Protein AF-A0A821SJP7-F1 (afdb_monomer)

Sequence (157 aa):
MYIFITLTYVISSSHLLLALISIIVGIISQSRSLVWMAHSVSPIWSGFFFALCGGIGIICARQKGLYVILCYVALSIVTLIVDCVNIQLLRLGVVNIMTDGQAYLKDRKDVLVLIALVVSSIECILCLLSLSVGIRLSYDAANRKFRKREGAFFVQV

Radius of gyration: 20.29 Å; Cα contacts (8 Å, |Δi|>4): 168; chains: 1; bounding box: 44×19×78 Å

Structure (mmCIF, N/CA/C/O backbone):
data_AF-A0A821SJP7-F1
#
_entry.id   AF-A0A821SJP7-F1
#
loop_
_atom_site.group_PDB
_atom_site.id
_atom_site.type_symbol
_atom_site.label_atom_id
_atom_site.label_alt_id
_atom_site.label_comp_id
_atom_site.label_asym_id
_atom_site.label_entity_id
_atom_site.label_seq_id
_atom_site.pdbx_PDB_ins_code
_atom_site.Cartn_x
_atom_site.Cartn_y
_atom_site.Cartn_z
_atom_site.occupancy
_atom_site.B_iso_or_equiv
_atom_site.auth_seq_id
_atom_site.auth_comp_id
_atom_site.auth_asym_id
_atom_site.auth_atom_id
_atom_site.pdbx_PDB_model_num
ATOM 1 N N . MET A 1 1 ? -19.286 -2.923 14.499 1.00 72.00 1 MET A N 1
ATOM 2 C CA . MET A 1 1 ? -17.880 -3.075 14.948 1.00 72.00 1 MET A CA 1
ATOM 3 C C . MET A 1 1 ? -17.182 -4.292 14.339 1.00 72.00 1 MET A C 1
ATOM 5 O O . MET A 1 1 ? -16.162 -4.082 13.705 1.00 72.00 1 MET A O 1
ATOM 9 N N . TYR A 1 2 ? -17.701 -5.524 14.460 1.00 82.12 2 TYR A N 1
ATOM 10 C CA . TYR A 1 2 ? -17.072 -6.707 13.832 1.00 82.12 2 TYR A CA 1
ATOM 11 C C . TYR A 1 2 ? -16.913 -6.573 12.311 1.00 82.12 2 TYR A C 1
ATOM 13 O O . TYR A 1 2 ? -15.821 -6.789 11.808 1.00 82.12 2 TYR A O 1
ATOM 21 N N . ILE A 1 3 ? -17.951 -6.098 11.613 1.00 88.75 3 ILE A N 1
ATOM 22 C CA . ILE A 1 3 ? -17.911 -5.845 10.162 1.00 88.75 3 ILE A CA 1
ATOM 23 C C . ILE A 1 3 ? -16.762 -4.896 9.788 1.00 88.75 3 ILE A C 1
ATOM 25 O O . ILE A 1 3 ? -15.986 -5.206 8.895 1.00 88.75 3 ILE A O 1
ATOM 29 N N . PHE A 1 4 ? -16.599 -3.777 10.503 1.00 89.31 4 PHE A N 1
ATOM 30 C CA . PHE A 1 4 ? -15.519 -2.822 10.229 1.00 89.31 4 PHE A CA 1
ATOM 31 C C . PHE A 1 4 ? -14.131 -3.404 10.497 1.00 89.31 4 PHE A C 1
ATOM 33 O O . PHE A 1 4 ? -13.219 -3.131 9.734 1.00 89.31 4 PHE A O 1
ATOM 40 N N . ILE A 1 5 ? -13.975 -4.248 11.520 1.00 88.81 5 ILE A N 1
ATOM 41 C CA . ILE A 1 5 ? -12.706 -4.939 11.796 1.00 88.81 5 ILE A CA 1
ATOM 42 C C . ILE A 1 5 ? -12.379 -5.932 10.674 1.00 88.81 5 ILE A C 1
ATOM 44 O O . ILE A 1 5 ? -11.247 -5.965 10.198 1.00 88.81 5 ILE A O 1
ATOM 48 N N . THR A 1 6 ? -13.363 -6.716 10.223 1.00 91.81 6 THR A N 1
ATOM 49 C CA . THR A 1 6 ? -13.195 -7.637 9.090 1.00 91.81 6 THR A CA 1
ATOM 50 C C . THR A 1 6 ? -12.862 -6.878 7.807 1.00 91.81 6 THR A C 1
ATOM 52 O O . THR A 1 6 ? -11.953 -7.279 7.088 1.00 91.81 6 THR A O 1
ATOM 55 N N . LEU A 1 7 ? -13.528 -5.748 7.548 1.00 93.88 7 LEU A N 1
ATOM 56 C CA . LEU A 1 7 ? -13.210 -4.875 6.417 1.00 93.88 7 LEU A CA 1
ATOM 57 C C . LEU A 1 7 ? -11.786 -4.326 6.514 1.00 93.88 7 LEU A C 1
ATOM 59 O O . LEU A 1 7 ? -11.056 -4.399 5.532 1.00 93.88 7 LEU A O 1
ATOM 63 N N . THR A 1 8 ? -11.355 -3.848 7.687 1.00 93.44 8 THR A N 1
ATOM 64 C CA . THR A 1 8 ? -9.967 -3.417 7.893 1.00 93.44 8 THR A CA 1
ATOM 65 C C . THR A 1 8 ? -8.995 -4.548 7.573 1.00 93.44 8 THR A C 1
ATOM 67 O O . THR A 1 8 ? -8.020 -4.299 6.877 1.00 93.44 8 THR A O 1
ATOM 70 N N . TYR A 1 9 ? -9.265 -5.789 7.994 1.00 94.69 9 TYR A N 1
ATOM 71 C CA . TYR A 1 9 ? -8.431 -6.940 7.635 1.00 94.69 9 TYR A CA 1
ATOM 72 C C . TYR A 1 9 ? -8.347 -7.160 6.124 1.00 94.69 9 TYR A C 1
ATOM 74 O O . TYR A 1 9 ? -7.247 -7.232 5.587 1.00 94.69 9 TYR A O 1
ATOM 82 N N . VAL A 1 10 ? -9.492 -7.234 5.442 1.00 96.31 10 VAL A N 1
ATOM 83 C CA . VAL A 1 10 ? -9.552 -7.497 3.996 1.00 96.31 10 VAL A CA 1
ATOM 84 C C . VAL A 1 10 ? -8.840 -6.398 3.206 1.00 96.31 10 VAL A C 1
ATOM 86 O O . VAL A 1 10 ? -8.019 -6.690 2.335 1.00 96.31 10 VAL A O 1
ATOM 89 N N . ILE A 1 11 ? -9.102 -5.134 3.542 1.00 95.88 11 ILE A N 1
ATOM 90 C CA . ILE A 1 11 ? -8.486 -3.988 2.871 1.00 95.88 11 ILE A CA 1
ATOM 91 C C . ILE A 1 11 ? -6.976 -3.954 3.155 1.00 95.88 11 ILE A C 1
ATOM 93 O O . ILE A 1 11 ? -6.180 -3.798 2.234 1.00 95.88 11 ILE A O 1
ATOM 97 N N . SER A 1 12 ? -6.555 -4.205 4.398 1.00 95.81 12 SER A N 1
ATOM 98 C CA . SER A 1 12 ? -5.132 -4.229 4.773 1.00 95.81 12 SER A CA 1
ATOM 99 C C . SER A 1 12 ? -4.354 -5.356 4.098 1.00 95.81 12 SER A C 1
ATOM 101 O O . SER A 1 12 ? -3.218 -5.161 3.672 1.00 95.81 12 SER A O 1
ATOM 103 N N . SER A 1 13 ? -4.953 -6.541 3.975 1.00 96.25 13 SER A N 1
ATOM 104 C CA . SER A 1 13 ? -4.363 -7.646 3.218 1.00 96.25 13 SER A CA 1
ATOM 105 C C . SER A 1 13 ? -4.244 -7.310 1.731 1.00 96.25 13 SER A C 1
ATOM 107 O O . SER A 1 13 ? -3.247 -7.670 1.110 1.00 96.25 13 SER A O 1
ATOM 109 N N . SER A 1 14 ? -5.215 -6.580 1.176 1.00 97.19 14 SER A N 1
ATOM 110 C CA . SER A 1 14 ? -5.166 -6.108 -0.213 1.00 97.19 14 SER A CA 1
ATOM 111 C C . SER A 1 14 ? -4.034 -5.093 -0.423 1.00 97.19 14 SER A C 1
ATOM 113 O O . SER A 1 14 ? -3.263 -5.252 -1.366 1.00 97.19 14 SER A O 1
ATOM 115 N N . HIS A 1 15 ? -3.854 -4.144 0.507 1.00 96.62 15 HIS A N 1
ATOM 116 C CA . HIS A 1 15 ? -2.712 -3.218 0.521 1.00 96.62 15 HIS A CA 1
ATOM 117 C C . HIS A 1 15 ? -1.367 -3.960 0.511 1.00 96.62 15 HIS A C 1
ATOM 119 O O . HIS A 1 15 ? -0.479 -3.631 -0.267 1.00 96.62 15 HIS A O 1
ATOM 125 N N . LEU A 1 16 ? -1.209 -5.007 1.330 1.00 97.75 16 LEU A N 1
ATOM 126 C CA . LEU A 1 16 ? 0.025 -5.806 1.357 1.00 97.75 16 LEU A CA 1
ATOM 127 C C . LEU A 1 16 ? 0.278 -6.564 0.048 1.00 97.75 16 LEU A C 1
ATOM 129 O O . LEU A 1 16 ? 1.424 -6.688 -0.384 1.00 97.75 16 LEU A O 1
ATOM 133 N N . LEU A 1 17 ? -0.777 -7.075 -0.585 1.00 97.38 17 LEU A N 1
ATOM 134 C CA . LEU A 1 17 ? -0.661 -7.769 -1.864 1.00 97.38 17 LEU A CA 1
ATOM 135 C C . LEU A 1 17 ? -0.251 -6.802 -2.982 1.00 97.38 17 LEU A C 1
ATOM 137 O O . LEU A 1 17 ? 0.667 -7.102 -3.745 1.00 97.38 17 LEU A O 1
ATOM 141 N N . LEU A 1 18 ? -0.869 -5.622 -3.050 1.00 96.75 18 LEU A N 1
ATOM 142 C CA . LEU A 1 18 ? -0.512 -4.594 -4.031 1.00 96.75 18 LEU A CA 1
ATOM 143 C C . LEU A 1 18 ? 0.867 -3.993 -3.760 1.00 96.75 18 LEU A C 1
ATOM 145 O O . LEU A 1 18 ? 1.609 -3.746 -4.708 1.00 96.75 18 LEU A O 1
ATOM 149 N N . ALA A 1 19 ? 1.262 -3.855 -2.492 1.00 97.25 19 ALA A N 1
ATOM 150 C CA . ALA A 1 19 ? 2.619 -3.489 -2.101 1.00 97.25 19 ALA A CA 1
ATOM 151 C C . ALA A 1 19 ? 3.655 -4.444 -2.703 1.00 97.25 19 ALA A C 1
ATOM 153 O O . ALA A 1 19 ? 4.620 -4.003 -3.327 1.00 97.25 19 ALA A O 1
ATOM 154 N N . LEU A 1 20 ? 3.430 -5.754 -2.558 1.00 97.31 20 LEU A N 1
ATOM 155 C CA . LEU A 1 20 ? 4.314 -6.778 -3.106 1.00 97.31 20 LEU A CA 1
ATOM 156 C C . LEU A 1 20 ? 4.412 -6.661 -4.632 1.00 97.31 20 LEU A C 1
ATOM 158 O O . LEU A 1 20 ? 5.516 -6.636 -5.176 1.00 97.31 20 LEU A O 1
ATOM 162 N N . ILE A 1 21 ? 3.269 -6.552 -5.318 1.00 96.12 21 ILE A N 1
ATOM 163 C CA . ILE A 1 21 ? 3.229 -6.414 -6.779 1.00 96.12 21 ILE A CA 1
ATOM 164 C C . ILE A 1 21 ? 3.979 -5.149 -7.213 1.00 96.12 21 ILE A C 1
ATOM 166 O O . ILE A 1 21 ? 4.827 -5.222 -8.101 1.00 96.12 21 ILE A O 1
ATOM 170 N N . SER A 1 22 ? 3.723 -4.010 -6.565 1.00 95.44 22 SER A N 1
ATOM 171 C CA . SER A 1 22 ? 4.356 -2.726 -6.883 1.00 95.44 22 SER A CA 1
ATOM 172 C C . SER A 1 22 ? 5.875 -2.775 -6.704 1.00 95.44 22 SER A C 1
ATOM 174 O O . SER A 1 22 ? 6.617 -2.351 -7.591 1.00 95.44 22 SER A O 1
ATOM 176 N N . ILE A 1 23 ? 6.358 -3.367 -5.605 1.00 95.88 23 ILE A N 1
ATOM 177 C CA . ILE A 1 23 ? 7.795 -3.524 -5.341 1.00 95.88 23 ILE A CA 1
ATOM 178 C C . ILE A 1 23 ? 8.443 -4.429 -6.393 1.00 95.88 23 ILE A C 1
ATOM 180 O O . ILE A 1 23 ? 9.482 -4.070 -6.943 1.00 95.88 23 ILE A O 1
ATOM 184 N N . ILE A 1 24 ? 7.832 -5.575 -6.715 1.00 95.19 24 ILE A N 1
ATOM 185 C CA . ILE A 1 24 ? 8.362 -6.504 -7.724 1.00 95.19 24 ILE A CA 1
ATOM 186 C C . ILE A 1 24 ? 8.434 -5.822 -9.094 1.00 95.19 24 ILE A C 1
ATOM 188 O O . ILE A 1 24 ? 9.478 -5.861 -9.747 1.00 95.19 24 ILE A O 1
ATOM 192 N N . VAL A 1 25 ? 7.355 -5.161 -9.521 1.00 92.69 25 VAL A N 1
ATOM 193 C CA . VAL A 1 25 ? 7.316 -4.434 -10.798 1.00 92.69 25 VAL A CA 1
ATOM 194 C C . VAL A 1 25 ? 8.371 -3.329 -10.821 1.00 92.69 25 VAL A 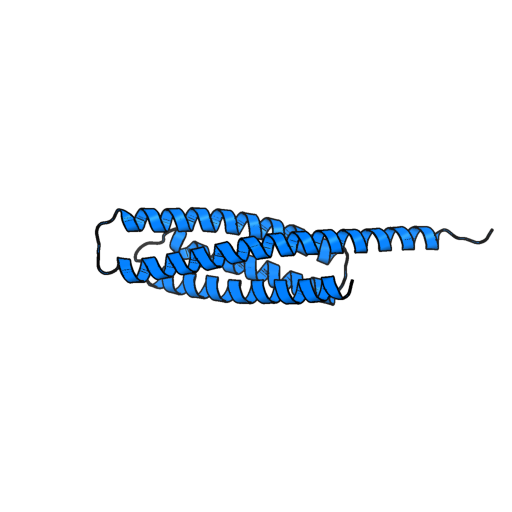C 1
ATOM 196 O O . VAL A 1 25 ? 9.084 -3.197 -11.815 1.00 92.69 25 VAL A O 1
ATOM 199 N N . GLY A 1 26 ? 8.536 -2.590 -9.722 1.00 90.62 26 GLY A N 1
ATOM 200 C CA . GLY A 1 26 ? 9.563 -1.560 -9.582 1.00 90.62 26 GLY A CA 1
ATOM 201 C C . GLY A 1 26 ? 10.988 -2.108 -9.680 1.00 90.62 26 GLY A C 1
ATOM 202 O O . GLY A 1 26 ? 11.795 -1.570 -10.432 1.00 90.62 26 GLY A O 1
ATOM 203 N N . ILE A 1 27 ? 11.297 -3.218 -9.002 1.00 92.44 27 ILE A N 1
ATOM 204 C CA . ILE A 1 27 ? 12.621 -3.862 -9.072 1.00 92.44 27 ILE A CA 1
ATOM 205 C C . ILE A 1 27 ? 12.919 -4.330 -10.501 1.00 92.44 27 ILE A C 1
ATOM 207 O O . ILE A 1 27 ? 14.008 -4.073 -11.021 1.00 92.44 27 ILE A O 1
ATOM 211 N N . ILE A 1 28 ? 11.956 -4.975 -11.170 1.00 90.62 28 ILE A N 1
ATOM 212 C CA . ILE A 1 28 ? 12.141 -5.426 -12.556 1.00 90.62 28 ILE A CA 1
ATOM 213 C C . ILE A 1 28 ? 12.306 -4.215 -13.486 1.00 90.62 28 ILE A C 1
ATOM 215 O O . ILE A 1 28 ? 13.197 -4.223 -14.337 1.00 90.62 28 ILE A O 1
ATOM 219 N N . SER A 1 29 ? 11.502 -3.165 -13.309 1.00 85.88 29 SER A N 1
ATOM 220 C CA . SER A 1 29 ? 11.594 -1.923 -14.087 1.00 85.88 29 SER A CA 1
ATOM 221 C C . SER A 1 29 ? 12.974 -1.272 -13.942 1.00 85.88 29 SER A C 1
ATOM 223 O O . SER A 1 29 ? 13.635 -0.986 -14.944 1.00 85.88 29 SER A O 1
ATOM 225 N N . GLN A 1 30 ? 13.466 -1.156 -12.705 1.00 86.00 30 GLN A N 1
ATOM 226 C CA . GLN A 1 30 ? 14.774 -0.586 -12.392 1.00 86.00 30 GLN A CA 1
ATOM 227 C C . GLN A 1 30 ? 15.936 -1.432 -12.923 1.00 86.00 30 GLN A C 1
ATOM 229 O O . GLN A 1 30 ? 16.901 -0.892 -13.455 1.00 86.00 30 GLN A O 1
ATOM 234 N N . SER A 1 31 ? 15.847 -2.764 -12.855 1.00 85.69 31 SER A N 1
ATOM 235 C CA . SER A 1 31 ? 16.890 -3.645 -13.407 1.00 85.69 31 SER A CA 1
ATOM 236 C C . SER A 1 31 ? 17.064 -3.500 -14.926 1.00 85.69 31 SER A C 1
ATOM 238 O O . SER A 1 31 ? 18.113 -3.829 -15.473 1.00 85.69 31 SER A O 1
ATOM 240 N N . ARG A 1 32 ? 16.032 -2.997 -15.616 1.00 79.38 32 ARG A N 1
ATOM 241 C CA . ARG A 1 32 ? 16.011 -2.791 -17.070 1.00 79.38 32 ARG A CA 1
ATOM 242 C C . ARG A 1 32 ? 16.278 -1.339 -17.470 1.00 79.38 32 ARG A C 1
ATOM 244 O O . ARG A 1 32 ? 16.351 -1.040 -18.667 1.00 79.38 32 ARG A O 1
ATOM 251 N N . SER A 1 33 ? 16.373 -0.408 -16.522 1.00 71.62 33 SER A N 1
ATOM 252 C CA . SER A 1 33 ? 16.673 0.996 -16.804 1.00 71.62 33 SER A CA 1
ATOM 253 C C . SER A 1 33 ? 18.185 1.211 -16.880 1.00 71.62 33 SER A C 1
ATOM 255 O O . SER A 1 33 ? 18.893 0.943 -15.917 1.00 71.62 33 SER A O 1
ATOM 257 N N . LEU A 1 34 ? 18.672 1.707 -18.022 1.00 70.38 34 LEU A N 1
ATOM 258 C CA . LEU A 1 34 ? 20.086 2.063 -18.219 1.00 70.38 34 LEU A CA 1
ATOM 259 C C . LEU A 1 34 ? 20.488 3.309 -17.417 1.00 70.38 34 LEU A C 1
ATOM 261 O O . LEU A 1 34 ? 21.651 3.481 -17.075 1.00 70.38 34 LEU A O 1
ATOM 265 N N . VAL A 1 35 ? 19.514 4.171 -17.128 1.00 74.25 35 VAL A N 1
ATOM 266 C CA . VAL A 1 35 ? 19.675 5.411 -16.372 1.00 74.25 35 VAL A CA 1
ATOM 267 C C . VAL A 1 35 ? 18.627 5.420 -15.272 1.00 74.25 35 VAL A C 1
ATOM 269 O O . VAL A 1 35 ? 17.512 4.936 -15.468 1.00 74.25 35 VAL A O 1
ATOM 272 N N . TRP A 1 36 ? 18.991 5.958 -14.113 1.00 73.06 36 TRP A N 1
ATOM 273 C CA . TRP A 1 36 ? 18.072 6.120 -12.998 1.00 73.06 36 TRP A CA 1
ATOM 274 C C . TRP A 1 36 ? 16.971 7.118 -13.374 1.00 73.06 36 TRP A C 1
ATOM 276 O O . TRP A 1 36 ? 17.245 8.301 -13.568 1.00 73.06 36 TRP A O 1
ATOM 286 N N . MET A 1 37 ? 15.732 6.638 -13.496 1.00 77.12 37 MET A N 1
ATOM 287 C CA . MET A 1 37 ? 14.573 7.467 -13.819 1.00 77.12 37 MET A CA 1
ATOM 288 C C . MET A 1 37 ? 13.614 7.495 -12.633 1.00 77.12 37 MET A C 1
ATOM 290 O O . MET A 1 37 ? 13.307 6.466 -12.035 1.00 77.12 37 MET A O 1
ATOM 294 N N . ALA A 1 38 ? 13.069 8.669 -12.314 1.00 78.19 38 ALA A N 1
ATOM 295 C CA . ALA A 1 38 ? 12.157 8.804 -11.178 1.00 78.19 38 ALA A CA 1
ATOM 296 C C . ALA A 1 38 ? 10.936 7.865 -11.286 1.00 78.19 38 ALA A C 1
ATOM 298 O O . ALA A 1 38 ? 10.498 7.315 -10.285 1.00 78.19 38 ALA A O 1
ATOM 299 N N . HIS A 1 39 ? 10.426 7.614 -12.496 1.00 78.50 39 HIS A N 1
ATOM 300 C CA . HIS A 1 39 ? 9.276 6.732 -12.727 1.00 78.50 39 HIS A CA 1
ATOM 301 C C . HIS A 1 39 ? 9.605 5.226 -12.681 1.00 78.50 39 HIS A C 1
ATOM 303 O O . HIS A 1 39 ? 8.690 4.414 -12.585 1.00 78.50 39 HIS A O 1
ATOM 309 N N . SER A 1 40 ? 10.881 4.817 -12.771 1.00 80.12 40 SER A N 1
ATOM 310 C CA . SER A 1 40 ? 11.262 3.394 -12.685 1.00 80.12 40 SER A CA 1
ATOM 311 C C . SER A 1 40 ? 11.385 2.924 -11.239 1.00 80.12 40 SER A C 1
ATOM 313 O O . SER A 1 40 ? 11.074 1.775 -10.931 1.00 80.12 40 SER A O 1
ATOM 315 N N . VAL A 1 41 ? 11.784 3.826 -10.342 1.00 87.19 41 VAL A N 1
ATOM 316 C CA . VAL A 1 41 ? 11.919 3.550 -8.906 1.00 87.19 41 VAL A CA 1
ATOM 317 C C . VAL A 1 41 ? 10.626 3.880 -8.149 1.00 87.19 41 VAL A C 1
ATOM 319 O O . VAL A 1 41 ? 10.412 3.373 -7.046 1.00 87.19 41 VAL A O 1
ATOM 322 N N . SER A 1 42 ? 9.705 4.634 -8.761 1.00 91.19 42 SER A N 1
ATOM 323 C CA . SER A 1 42 ? 8.465 5.045 -8.103 1.00 91.19 42 SER A CA 1
ATOM 324 C C . SER A 1 42 ? 7.524 3.962 -7.600 1.00 91.19 42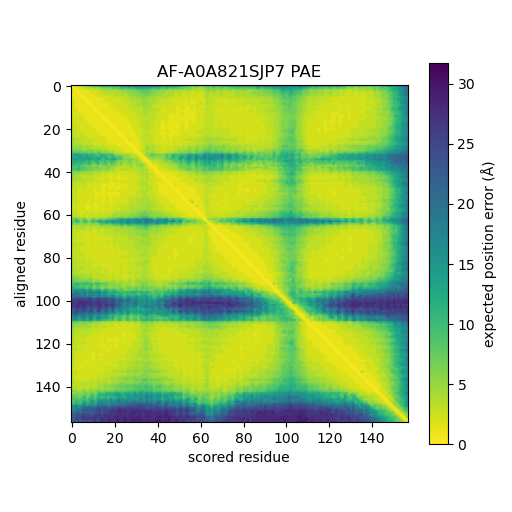 SER A C 1
ATOM 326 O O . SER A 1 42 ? 7.000 4.113 -6.488 1.00 91.19 42 SER A O 1
ATOM 328 N N . PRO A 1 43 ? 7.397 2.817 -8.285 1.00 92.19 43 PRO A N 1
ATOM 329 C CA . PRO A 1 43 ? 6.652 1.680 -7.757 1.00 92.19 43 PRO A CA 1
ATOM 330 C C . PRO A 1 43 ? 7.281 1.067 -6.491 1.00 92.19 43 PRO A C 1
ATOM 332 O O . PRO A 1 43 ? 6.570 0.475 -5.679 1.00 92.19 43 PRO A O 1
ATOM 335 N N . ILE A 1 44 ? 8.596 1.223 -6.282 1.00 93.75 44 ILE A N 1
ATOM 336 C CA . ILE A 1 44 ? 9.303 0.646 -5.127 1.00 93.75 44 ILE A CA 1
ATOM 337 C C . ILE A 1 44 ? 8.969 1.427 -3.856 1.00 93.75 44 ILE A C 1
ATOM 339 O O . ILE A 1 44 ? 8.545 0.835 -2.863 1.00 93.75 44 ILE A O 1
ATOM 343 N N . TRP A 1 45 ? 9.138 2.755 -3.868 1.00 93.31 45 TRP A N 1
ATOM 344 C CA . TRP A 1 45 ? 8.855 3.552 -2.671 1.00 93.31 45 TRP A CA 1
ATOM 345 C C . TRP A 1 45 ? 7.364 3.617 -2.363 1.00 93.31 45 TRP A C 1
ATOM 347 O O . TRP A 1 45 ? 6.993 3.499 -1.201 1.00 93.31 45 TRP A O 1
ATOM 357 N N . SER A 1 46 ? 6.500 3.740 -3.374 1.00 93.62 46 SER A N 1
ATOM 358 C CA . SER A 1 46 ? 5.048 3.698 -3.160 1.00 93.62 46 SER A CA 1
ATOM 359 C C . SER A 1 46 ? 4.620 2.352 -2.569 1.00 93.62 46 SER A C 1
ATOM 361 O O . SER A 1 46 ? 3.953 2.330 -1.538 1.00 93.62 46 SER A O 1
ATOM 363 N N . GLY A 1 47 ? 5.136 1.239 -3.101 1.00 94.81 47 GLY A N 1
ATOM 364 C CA . GLY A 1 47 ? 4.916 -0.094 -2.543 1.00 94.81 47 GLY A CA 1
ATOM 365 C C . GLY A 1 47 ? 5.363 -0.238 -1.083 1.00 94.81 47 GLY A C 1
ATOM 366 O O . GLY A 1 47 ? 4.689 -0.897 -0.294 1.00 94.81 47 GLY A O 1
ATOM 367 N N . PHE A 1 48 ? 6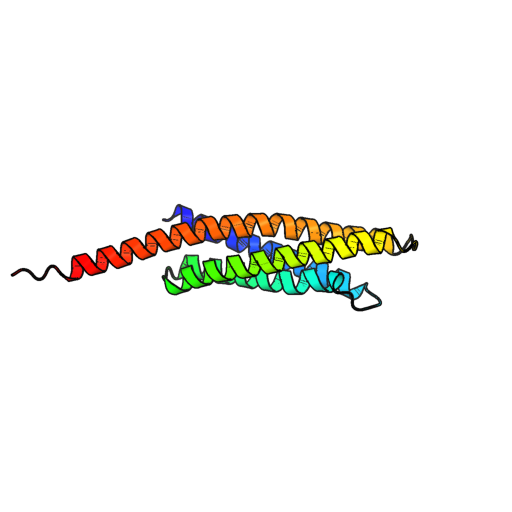.439 0.433 -0.664 1.00 96.50 48 PHE A N 1
ATOM 368 C CA . PHE A 1 48 ? 6.820 0.482 0.751 1.00 96.50 48 PHE A CA 1
ATOM 369 C C . PHE A 1 48 ? 5.761 1.185 1.622 1.00 96.50 48 PHE A C 1
ATOM 371 O O . PHE A 1 48 ? 5.399 0.675 2.685 1.00 96.50 48 PHE A O 1
ATOM 378 N N . PHE A 1 49 ? 5.201 2.310 1.167 1.00 96.12 49 PHE A N 1
ATOM 379 C CA . PHE A 1 49 ? 4.104 2.986 1.874 1.00 96.12 49 PHE A CA 1
ATOM 380 C C . PHE A 1 49 ? 2.809 2.158 1.891 1.00 96.12 49 PHE A C 1
ATOM 382 O O . PHE A 1 49 ? 2.097 2.168 2.899 1.00 96.12 49 PHE A O 1
ATOM 389 N N . PHE A 1 50 ? 2.526 1.394 0.831 1.00 96.56 50 PHE A N 1
ATOM 390 C CA . PHE A 1 50 ? 1.401 0.448 0.779 1.00 96.56 50 PHE A CA 1
ATOM 391 C C . PHE A 1 50 ? 1.580 -0.644 1.842 1.00 96.56 50 PHE A C 1
ATOM 393 O O . PHE A 1 50 ? 0.665 -0.933 2.618 1.00 96.56 50 PHE A O 1
ATOM 400 N N . ALA A 1 51 ? 2.800 -1.183 1.962 1.00 97.06 51 ALA A N 1
ATOM 401 C CA . ALA A 1 51 ? 3.127 -2.198 2.957 1.00 97.06 51 ALA A CA 1
ATOM 402 C C . ALA A 1 51 ? 2.974 -1.682 4.395 1.00 97.06 51 ALA A C 1
ATOM 404 O O . ALA A 1 51 ? 2.396 -2.371 5.238 1.00 97.06 51 ALA A O 1
ATOM 405 N N . LEU A 1 52 ? 3.449 -0.464 4.678 1.00 96.44 52 LEU A N 1
ATOM 406 C CA . LEU A 1 52 ? 3.282 0.166 5.990 1.00 96.44 52 LEU A CA 1
ATOM 407 C C . LEU A 1 52 ? 1.805 0.396 6.330 1.00 96.44 52 LEU A C 1
ATOM 409 O O . LEU A 1 52 ? 1.381 0.092 7.448 1.00 96.44 52 LEU A O 1
ATOM 413 N N . CYS A 1 53 ? 1.021 0.885 5.366 1.00 95.25 53 CYS A N 1
ATOM 414 C CA . CYS A 1 53 ? -0.415 1.100 5.528 1.00 95.25 53 CYS A CA 1
ATOM 415 C C . CYS A 1 53 ? -1.141 -0.216 5.853 1.00 95.25 53 CYS A C 1
ATOM 417 O O . CYS A 1 53 ? -1.836 -0.309 6.868 1.00 95.25 53 CYS A O 1
ATOM 419 N N . GLY A 1 54 ? -0.904 -1.268 5.062 1.00 95.12 54 GLY A N 1
ATOM 420 C CA . GLY A 1 54 ? -1.482 -2.592 5.297 1.00 95.12 54 GLY A CA 1
ATOM 421 C C . GLY A 1 54 ? -1.023 -3.227 6.615 1.00 95.12 54 GLY A C 1
ATOM 422 O O . GLY A 1 54 ? -1.835 -3.761 7.372 1.00 95.12 54 GLY A O 1
ATOM 423 N N . GLY A 1 55 ? 0.261 -3.119 6.960 1.00 95.69 55 GLY A N 1
ATOM 424 C CA . GLY A 1 55 ? 0.795 -3.642 8.220 1.00 95.69 55 GLY A CA 1
ATOM 425 C C . GLY A 1 55 ? 0.137 -2.997 9.442 1.00 95.69 55 GLY A C 1
ATOM 426 O O . GLY A 1 55 ? -0.326 -3.692 10.351 1.00 95.69 55 GLY A O 1
ATOM 427 N N . ILE A 1 56 ? 0.020 -1.669 9.443 1.00 94.62 56 ILE A N 1
ATOM 428 C CA . ILE A 1 56 ? -0.613 -0.936 10.545 1.00 94.62 56 ILE A CA 1
ATOM 429 C C . ILE A 1 56 ? -2.123 -1.161 10.578 1.00 94.62 56 ILE A C 1
ATOM 431 O O . ILE A 1 56 ? -2.687 -1.254 11.668 1.00 94.62 56 ILE A O 1
ATOM 435 N N . GLY A 1 57 ? -2.775 -1.358 9.433 1.00 93.56 57 GLY A N 1
ATOM 436 C CA . GLY A 1 57 ? -4.177 -1.766 9.379 1.00 93.56 57 GLY A CA 1
ATOM 437 C C . GLY A 1 57 ? -4.438 -3.132 10.030 1.00 93.56 57 GLY A C 1
ATOM 438 O O . GLY A 1 57 ? -5.372 -3.273 10.825 1.00 93.56 57 GLY A O 1
ATOM 439 N N . ILE A 1 58 ? -3.552 -4.116 9.832 1.00 94.56 58 ILE A N 1
ATOM 440 C CA . ILE A 1 58 ? -3.627 -5.409 10.540 1.00 94.56 58 ILE A CA 1
ATOM 441 C C . ILE A 1 58 ? -3.441 -5.230 12.052 1.00 94.56 58 ILE A C 1
ATOM 443 O O . ILE A 1 58 ? -4.182 -5.821 12.844 1.00 94.56 58 ILE A O 1
ATOM 447 N N . ILE A 1 59 ? -2.469 -4.416 12.478 1.00 93.38 59 ILE A N 1
ATOM 448 C CA . ILE A 1 59 ? -2.234 -4.139 13.906 1.00 93.38 59 ILE A CA 1
ATOM 449 C C . ILE A 1 59 ? -3.449 -3.425 14.515 1.00 93.38 59 ILE A C 1
ATOM 451 O O . ILE A 1 59 ? -3.892 -3.788 15.606 1.00 93.38 59 ILE A O 1
ATOM 455 N N . CYS A 1 60 ? -4.034 -2.470 13.792 1.00 90.12 60 CYS A N 1
ATOM 456 C CA . CYS A 1 60 ? -5.248 -1.749 14.165 1.00 90.12 60 CYS A CA 1
ATOM 457 C C . CYS A 1 60 ? -6.417 -2.711 14.419 1.00 90.12 60 CYS A C 1
ATOM 459 O O . CYS A 1 60 ? -7.064 -2.646 15.471 1.00 90.12 60 CYS A O 1
ATOM 461 N N . ALA A 1 61 ? -6.619 -3.675 13.517 1.00 88.62 61 ALA A N 1
ATOM 462 C CA . ALA A 1 61 ? -7.652 -4.696 13.651 1.00 88.62 61 ALA A CA 1
ATOM 463 C C . ALA A 1 61 ? -7.436 -5.622 14.871 1.00 88.62 61 ALA A C 1
ATOM 465 O O . ALA A 1 61 ? -8.413 -6.074 15.477 1.00 88.62 61 ALA A O 1
ATOM 466 N N . ARG A 1 62 ? -6.175 -5.856 15.280 1.00 86.25 62 ARG A N 1
ATOM 467 C CA . ARG A 1 62 ? -5.814 -6.669 16.461 1.00 86.25 62 ARG A CA 1
ATOM 468 C C . ARG A 1 62 ? -5.925 -5.915 17.785 1.00 86.25 62 ARG A C 1
ATOM 470 O O . ARG A 1 62 ? -6.570 -6.402 18.710 1.00 86.25 62 ARG A O 1
ATOM 477 N N . GLN A 1 63 ? -5.273 -4.758 17.904 1.00 78.19 63 GLN A N 1
ATOM 478 C CA . GLN A 1 63 ? -5.027 -4.104 19.196 1.00 78.19 63 GLN A CA 1
ATOM 479 C C . GLN A 1 63 ? -6.117 -3.107 19.619 1.00 78.19 63 GLN A C 1
ATOM 481 O O . GLN A 1 63 ? -6.136 -2.709 20.780 1.00 78.19 63 GLN A O 1
ATOM 486 N N . LYS A 1 64 ? -7.051 -2.721 18.728 1.00 72.75 64 LYS A N 1
ATOM 487 C CA . LYS A 1 64 ? -8.224 -1.850 19.007 1.00 72.75 64 LYS A CA 1
ATOM 488 C C . LYS A 1 64 ? -7.916 -0.547 19.775 1.00 72.75 64 LYS A C 1
ATOM 490 O O . LYS A 1 64 ? -8.819 0.071 20.342 1.00 72.75 64 LYS A O 1
ATOM 495 N N . GLY A 1 65 ? -6.655 -0.122 19.819 1.00 81.19 65 GLY A N 1
ATOM 496 C CA . GLY A 1 65 ? -6.219 1.071 20.530 1.00 81.19 65 GLY A CA 1
ATOM 497 C C . GLY A 1 65 ? -6.539 2.326 19.728 1.00 81.19 65 GLY A C 1
ATOM 498 O O . GLY A 1 65 ? -6.254 2.383 18.535 1.00 81.19 65 GLY A O 1
ATOM 499 N N . LEU A 1 66 ? -7.079 3.357 20.384 1.00 85.94 66 LEU A N 1
ATOM 500 C CA . LEU A 1 66 ? -7.445 4.618 19.725 1.00 85.94 66 LEU A CA 1
ATOM 501 C C . LEU A 1 66 ? -6.237 5.280 19.036 1.00 85.94 66 LEU A C 1
ATOM 503 O O . LEU A 1 66 ? -6.370 5.779 17.925 1.00 85.94 66 LEU A O 1
ATOM 507 N N . TYR A 1 67 ? -5.046 5.195 19.638 1.00 88.25 67 TYR A N 1
ATOM 508 C CA . TYR A 1 67 ? -3.799 5.664 19.022 1.00 88.25 67 TYR A CA 1
ATOM 509 C C . TYR A 1 67 ? -3.454 4.909 17.732 1.00 88.25 67 TYR A C 1
ATOM 511 O O . TYR A 1 67 ? -3.115 5.536 16.737 1.00 88.25 67 TYR A O 1
ATOM 519 N N . VAL A 1 68 ? -3.609 3.581 17.713 1.00 90.56 68 VAL A N 1
ATOM 520 C CA . VAL A 1 68 ? -3.320 2.755 16.527 1.00 90.56 68 VAL A CA 1
ATOM 521 C C . VAL A 1 68 ? -4.305 3.061 15.395 1.00 90.56 68 VAL A C 1
ATOM 523 O O . VAL A 1 68 ? -3.901 3.152 14.240 1.00 90.56 68 VAL A O 1
ATOM 526 N N . ILE A 1 69 ? -5.582 3.288 15.726 1.00 90.25 69 ILE A N 1
ATOM 527 C CA . ILE A 1 69 ? -6.610 3.690 14.753 1.00 90.25 69 ILE A CA 1
ATOM 528 C C . ILE A 1 69 ? -6.270 5.055 14.136 1.00 90.25 69 ILE A C 1
ATOM 530 O O . ILE A 1 69 ? -6.367 5.219 12.922 1.00 90.25 69 ILE A O 1
ATOM 534 N N . LEU A 1 70 ? -5.830 6.024 14.944 1.00 91.19 70 LEU A N 1
ATOM 535 C CA . LEU A 1 70 ? -5.400 7.332 14.441 1.00 91.19 70 LEU A CA 1
ATOM 536 C C . LEU A 1 70 ? -4.148 7.228 13.561 1.00 91.19 70 LEU A C 1
ATOM 538 O O . LEU A 1 70 ? -4.110 7.845 12.499 1.00 91.19 70 LEU A O 1
ATOM 542 N N . CYS A 1 71 ? -3.159 6.417 13.952 1.00 92.94 71 CYS A N 1
ATOM 543 C CA . CYS A 1 71 ? -1.980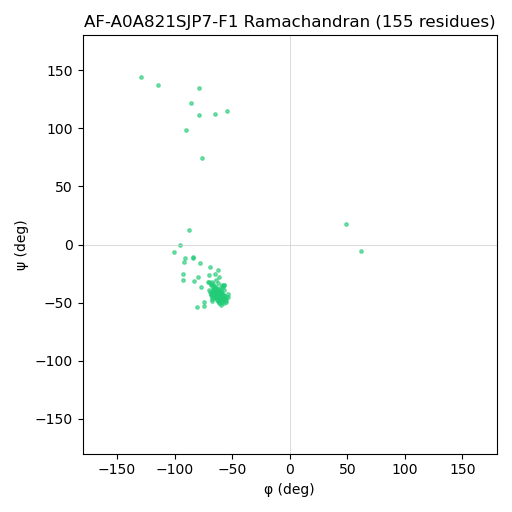 6.150 13.125 1.00 92.94 71 CYS A CA 1
ATOM 544 C C . CYS A 1 71 ? -2.361 5.526 11.778 1.00 92.94 71 CYS A C 1
ATOM 546 O O . CYS A 1 71 ? -1.824 5.931 10.752 1.00 92.94 71 CYS A O 1
ATOM 548 N N . TYR A 1 72 ? -3.310 4.587 11.769 1.00 93.50 72 TYR A N 1
ATOM 549 C CA . TYR A 1 72 ? -3.820 3.976 10.543 1.00 93.50 72 TYR A CA 1
ATOM 550 C C . TYR A 1 72 ? -4.461 5.006 9.603 1.00 93.50 72 TYR A C 1
ATOM 552 O O . TYR A 1 72 ? -4.158 5.021 8.411 1.00 93.50 72 TYR A O 1
ATOM 560 N N . VAL A 1 73 ? -5.296 5.908 10.133 1.00 93.94 73 VAL A N 1
ATOM 561 C CA . VAL A 1 73 ? -5.910 6.988 9.341 1.00 93.94 73 VAL A CA 1
ATOM 562 C C . VAL A 1 73 ? -4.847 7.937 8.790 1.00 93.94 73 VAL A C 1
ATOM 564 O O . VAL A 1 73 ? -4.853 8.223 7.597 1.00 93.94 73 VAL A O 1
ATOM 567 N N . ALA A 1 74 ? -3.912 8.392 9.629 1.00 94.69 74 ALA A N 1
ATOM 568 C CA . ALA A 1 74 ? -2.850 9.303 9.209 1.00 94.69 74 ALA A CA 1
ATOM 569 C C . ALA A 1 74 ? -1.976 8.690 8.104 1.00 94.69 74 ALA A C 1
ATOM 571 O O . ALA A 1 74 ? -1.714 9.336 7.092 1.00 94.69 74 ALA A O 1
ATOM 572 N N . LEU A 1 75 ? -1.584 7.424 8.257 1.00 94.06 75 LEU A N 1
ATOM 573 C CA . LEU A 1 75 ? -0.822 6.719 7.232 1.00 94.06 75 LEU A CA 1
ATOM 574 C C . LEU A 1 75 ? -1.621 6.490 5.960 1.00 94.06 75 LEU A C 1
ATOM 576 O O . LEU A 1 75 ? -1.057 6.650 4.890 1.00 94.06 75 LEU A O 1
ATOM 580 N N . SER A 1 76 ? -2.922 6.212 6.047 1.00 94.62 76 SER A N 1
ATOM 581 C CA . SER A 1 76 ? -3.765 6.090 4.852 1.00 94.62 76 SER A CA 1
ATOM 582 C C . SER A 1 76 ? -3.772 7.387 4.027 1.00 94.62 76 SER A C 1
ATOM 584 O O . SER A 1 76 ? -3.743 7.325 2.801 1.00 94.62 76 SER A O 1
ATOM 586 N N . ILE A 1 77 ? -3.752 8.561 4.677 1.00 95.56 77 ILE A N 1
ATOM 587 C CA . ILE A 1 77 ? -3.637 9.867 3.999 1.00 95.56 77 ILE A CA 1
ATOM 588 C C . ILE A 1 77 ? -2.263 10.022 3.345 1.00 95.56 77 ILE A C 1
ATOM 590 O O . ILE A 1 77 ? -2.178 10.404 2.181 1.00 95.56 77 ILE A O 1
ATOM 594 N N . VAL A 1 78 ? -1.187 9.729 4.082 1.00 96.31 78 VAL A N 1
ATOM 595 C CA . VAL A 1 78 ? 0.183 9.827 3.553 1.00 96.31 78 VAL A CA 1
ATOM 596 C C . VAL A 1 78 ? 0.355 8.904 2.351 1.00 96.31 78 VAL A C 1
ATOM 598 O O . VAL A 1 78 ? 0.844 9.338 1.312 1.00 96.31 78 VAL A O 1
ATOM 601 N N . THR A 1 79 ? -0.105 7.660 2.462 1.00 95.06 79 THR A N 1
ATOM 602 C CA . THR A 1 79 ? -0.053 6.673 1.387 1.00 95.06 79 THR A CA 1
ATOM 603 C C . THR A 1 79 ? -0.854 7.124 0.167 1.00 95.06 79 THR A C 1
ATOM 605 O O . THR A 1 79 ? -0.337 7.034 -0.941 1.00 95.06 79 THR A O 1
ATOM 608 N N . LEU A 1 80 ? -2.047 7.699 0.352 1.00 95.56 80 LEU A N 1
ATOM 609 C CA . LEU A 1 80 ? -2.840 8.265 -0.745 1.00 95.56 80 LEU A CA 1
ATOM 610 C C . LEU A 1 80 ? -2.098 9.398 -1.474 1.00 95.56 80 LEU A C 1
ATOM 612 O O . LEU A 1 80 ? -2.104 9.458 -2.700 1.00 95.56 80 LEU A O 1
ATOM 616 N N . ILE A 1 81 ? -1.436 10.296 -0.738 1.00 96.19 81 ILE A N 1
ATOM 617 C CA . ILE A 1 81 ? -0.653 11.389 -1.338 1.00 96.19 81 ILE A CA 1
ATOM 618 C C . ILE A 1 81 ? 0.532 10.827 -2.129 1.00 96.19 81 ILE A C 1
ATOM 620 O O . ILE A 1 81 ? 0.766 11.242 -3.265 1.00 96.19 81 ILE A O 1
ATOM 624 N N . VAL A 1 82 ? 1.267 9.877 -1.545 1.00 95.25 82 VAL A N 1
ATOM 625 C CA . VAL A 1 82 ? 2.397 9.213 -2.210 1.00 95.25 82 VAL A CA 1
ATOM 626 C C . VAL A 1 82 ? 1.937 8.507 -3.481 1.00 95.25 82 VAL A C 1
ATOM 628 O O . VAL A 1 82 ? 2.619 8.588 -4.500 1.00 95.25 82 VAL A O 1
ATOM 631 N N . ASP A 1 83 ? 0.777 7.857 -3.446 1.00 94.31 83 ASP A N 1
ATOM 632 C CA . ASP A 1 83 ? 0.215 7.172 -4.602 1.00 94.31 83 ASP A CA 1
ATOM 633 C C . ASP A 1 83 ? -0.213 8.147 -5.712 1.00 94.31 83 ASP A C 1
ATOM 635 O O . ASP A 1 83 ? 0.119 7.947 -6.878 1.00 94.31 83 ASP A O 1
ATOM 639 N N . CYS A 1 84 ? -0.823 9.286 -5.365 1.00 94.56 84 CYS A N 1
ATOM 640 C CA . CYS A 1 84 ? -1.100 10.361 -6.325 1.00 94.56 84 CYS A CA 1
ATOM 641 C C . CYS A 1 84 ? 0.177 10.871 -7.012 1.00 94.56 84 CYS A C 1
ATOM 643 O O . CYS A 1 84 ? 0.194 11.066 -8.230 1.00 94.56 84 CYS A O 1
ATOM 645 N N . VAL A 1 85 ? 1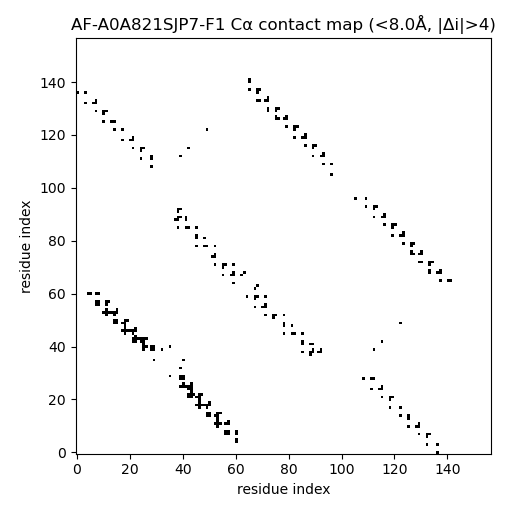.262 11.065 -6.252 1.00 94.69 85 VAL A N 1
ATOM 646 C CA . VAL A 1 85 ? 2.571 11.433 -6.817 1.00 94.69 85 VAL A CA 1
ATOM 647 C C . VAL A 1 85 ? 3.113 10.304 -7.699 1.00 94.69 85 VAL A C 1
ATOM 649 O O . VAL A 1 85 ? 3.631 10.571 -8.784 1.00 94.69 85 VAL A O 1
ATOM 652 N N . ASN A 1 86 ? 2.950 9.042 -7.293 1.00 93.75 86 ASN A N 1
ATOM 653 C CA . ASN A 1 86 ? 3.369 7.885 -8.083 1.00 93.75 86 ASN A CA 1
ATOM 654 C C . ASN A 1 86 ? 2.648 7.828 -9.438 1.00 93.75 86 ASN A C 1
ATOM 656 O O . ASN A 1 86 ? 3.302 7.672 -10.466 1.00 93.75 86 ASN A O 1
ATOM 660 N N . ILE A 1 87 ? 1.330 8.043 -9.468 1.00 92.50 87 ILE A N 1
ATOM 661 C CA . ILE A 1 87 ? 0.538 8.107 -10.707 1.00 92.50 87 ILE A CA 1
ATOM 662 C C . ILE A 1 87 ? 1.053 9.219 -11.629 1.00 92.50 87 ILE A C 1
ATOM 664 O O . ILE A 1 87 ? 1.183 9.009 -12.837 1.00 92.50 87 ILE A O 1
ATOM 668 N N . GLN A 1 88 ? 1.386 10.393 -11.084 1.00 92.50 88 GLN A N 1
ATOM 669 C CA . GLN A 1 88 ? 1.939 11.497 -11.876 1.00 92.50 88 GLN A CA 1
ATOM 670 C C . GLN A 1 88 ? 3.309 11.146 -12.473 1.00 92.50 88 GLN A C 1
ATOM 672 O O . GLN A 1 88 ? 3.539 11.402 -13.656 1.00 92.50 88 GLN A O 1
ATOM 677 N N . LEU A 1 89 ? 4.196 10.515 -11.698 1.00 89.12 89 LEU A N 1
ATOM 678 C CA . LEU A 1 89 ? 5.507 10.065 -12.178 1.00 89.12 89 LEU A CA 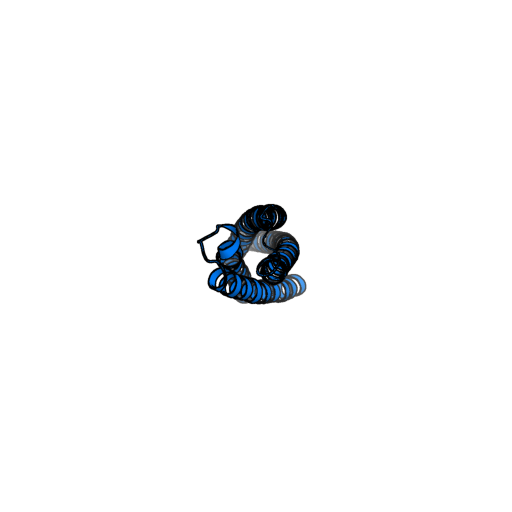1
ATOM 679 C C . LEU A 1 89 ? 5.382 8.966 -13.239 1.00 89.12 89 LEU A C 1
ATOM 681 O O . LEU A 1 89 ? 6.039 9.038 -14.276 1.00 89.12 89 LEU A O 1
ATOM 685 N N . LEU A 1 90 ? 4.503 7.986 -13.028 1.00 88.44 90 LEU A N 1
ATOM 686 C CA . LEU A 1 90 ? 4.238 6.921 -13.995 1.00 88.44 90 LEU A CA 1
ATOM 687 C C . LEU A 1 90 ? 3.645 7.475 -15.294 1.00 88.44 90 LEU A C 1
ATOM 689 O O . LEU A 1 90 ? 4.067 7.067 -16.373 1.00 88.44 90 LEU A O 1
ATOM 693 N N . ARG A 1 91 ? 2.746 8.467 -15.216 1.00 87.88 91 ARG A N 1
ATOM 694 C CA . ARG A 1 91 ? 2.222 9.177 -16.393 1.00 87.88 91 ARG A CA 1
ATOM 695 C C . ARG A 1 91 ? 3.335 9.866 -17.183 1.00 87.88 91 ARG A C 1
ATOM 697 O O . ARG A 1 91 ? 3.335 9.786 -18.410 1.00 87.88 91 ARG A O 1
ATOM 704 N N . LEU A 1 92 ? 4.284 10.518 -16.506 1.00 82.50 92 LEU A N 1
ATOM 705 C CA . LEU A 1 92 ? 5.463 11.097 -17.164 1.00 82.50 92 LEU A CA 1
ATOM 706 C C . LEU A 1 92 ? 6.319 10.013 -17.829 1.00 82.50 92 LEU A C 1
ATOM 708 O O . LEU A 1 92 ? 6.795 10.220 -18.941 1.00 82.50 92 LEU A O 1
ATOM 712 N N . GLY A 1 93 ? 6.454 8.845 -17.193 1.00 78.00 93 GLY A N 1
ATOM 713 C CA . GLY A 1 93 ? 7.092 7.666 -17.781 1.00 78.00 93 GLY A CA 1
ATOM 714 C C . GLY A 1 93 ? 6.434 7.235 -19.094 1.00 78.00 93 GLY A C 1
ATOM 715 O O . GLY A 1 93 ? 7.121 7.126 -20.104 1.00 78.00 93 GLY A O 1
ATOM 716 N N . VAL A 1 94 ? 5.104 7.081 -19.113 1.00 79.56 94 VAL A N 1
ATOM 717 C CA . VAL A 1 94 ? 4.345 6.715 -20.327 1.00 79.56 94 VAL A CA 1
ATOM 718 C C . VAL A 1 94 ? 4.563 7.731 -21.456 1.00 79.56 94 VAL A C 1
ATOM 720 O O . VAL A 1 94 ? 4.822 7.349 -22.596 1.00 79.56 94 VAL A O 1
ATOM 723 N N . VAL A 1 95 ? 4.500 9.031 -21.153 1.00 78.25 95 VAL A N 1
ATOM 724 C CA . VAL A 1 95 ? 4.676 10.097 -22.159 1.00 78.25 95 VAL A CA 1
ATOM 725 C C . VAL A 1 95 ? 6.111 10.147 -22.693 1.00 78.25 95 VAL A C 1
ATOM 727 O O . VAL A 1 95 ? 6.313 10.291 -23.900 1.00 78.25 95 VAL A O 1
ATOM 730 N N . ASN A 1 96 ? 7.111 9.991 -21.823 1.00 71.12 96 ASN A N 1
ATOM 731 C CA . ASN A 1 96 ? 8.514 9.983 -22.233 1.00 71.12 96 ASN A CA 1
ATOM 732 C C . ASN A 1 96 ? 8.800 8.822 -23.196 1.00 71.12 96 ASN A C 1
ATOM 734 O O . ASN A 1 96 ? 9.436 9.003 -24.231 1.00 71.12 96 ASN A O 1
ATOM 738 N N . ILE A 1 97 ? 8.247 7.640 -22.911 1.00 65.31 97 ILE A N 1
ATOM 739 C CA . ILE A 1 97 ? 8.447 6.466 -23.762 1.00 65.31 97 ILE A CA 1
ATOM 740 C C . ILE A 1 97 ? 7.753 6.624 -25.127 1.00 65.31 97 ILE A C 1
ATOM 742 O O . ILE A 1 97 ? 8.294 6.196 -26.152 1.00 65.31 97 ILE A O 1
ATOM 746 N N . MET A 1 98 ? 6.597 7.295 -25.193 1.00 61.34 98 MET A N 1
ATOM 747 C CA . MET A 1 98 ? 5.909 7.571 -26.463 1.00 61.34 98 MET A CA 1
ATOM 748 C C . MET A 1 98 ? 6.742 8.422 -27.435 1.00 61.34 98 MET A C 1
ATOM 750 O O . MET A 1 98 ? 6.610 8.235 -28.644 1.00 61.34 98 MET A O 1
ATOM 754 N N . THR A 1 99 ? 7.642 9.266 -26.928 1.00 61.19 99 THR A N 1
ATOM 755 C CA . THR A 1 99 ? 8.349 10.291 -27.716 1.00 61.19 99 THR A CA 1
ATOM 756 C C . THR A 1 99 ? 9.703 9.811 -28.281 1.00 61.19 99 THR A C 1
ATOM 758 O O . THR A 1 99 ? 10.114 10.267 -29.342 1.00 61.19 99 THR A O 1
ATOM 761 N N . ASP A 1 100 ? 10.361 8.825 -27.655 1.00 56.88 100 ASP A N 1
ATOM 762 C CA . ASP A 1 100 ? 11.792 8.514 -27.888 1.00 56.88 100 ASP A CA 1
ATOM 763 C C . ASP A 1 100 ? 12.144 7.539 -29.042 1.00 56.88 100 ASP A C 1
ATOM 765 O O . ASP A 1 100 ? 13.283 7.093 -29.156 1.00 56.88 100 ASP A O 1
ATOM 769 N N . GLY A 1 101 ? 11.221 7.190 -29.945 1.00 55.47 101 GLY A N 1
ATOM 770 C CA . GLY A 1 101 ? 11.546 6.525 -31.230 1.00 55.47 101 GLY A CA 1
ATOM 771 C C . GLY A 1 101 ? 12.231 5.133 -31.214 1.00 55.47 101 GLY A C 1
ATOM 772 O O . GLY A 1 101 ? 12.369 4.524 -32.273 1.00 55.47 101 GLY A O 1
ATOM 773 N N . GLN A 1 102 ? 12.637 4.576 -30.067 1.00 57.38 102 GLN A N 1
ATOM 774 C CA . GLN A 1 102 ? 13.324 3.276 -29.978 1.00 57.38 102 GLN A CA 1
ATOM 775 C C . GLN A 1 102 ? 12.339 2.105 -29.807 1.00 57.38 102 GLN A C 1
ATOM 777 O O . GLN A 1 102 ? 11.886 1.823 -28.704 1.00 57.38 102 GLN A O 1
ATOM 782 N N . ALA A 1 103 ? 12.010 1.397 -30.892 1.00 53.06 103 ALA A N 1
ATOM 783 C CA . ALA A 1 103 ? 10.873 0.466 -30.952 1.00 53.06 103 ALA A CA 1
ATOM 784 C C . ALA A 1 103 ? 10.995 -0.844 -30.131 1.00 53.06 103 ALA A C 1
ATOM 786 O O . ALA A 1 103 ? 9.991 -1.334 -29.629 1.00 53.06 103 ALA A O 1
ATOM 787 N N . TYR A 1 104 ? 12.188 -1.427 -29.949 1.00 47.00 104 TYR A N 1
ATOM 788 C CA . TYR A 1 104 ? 12.307 -2.816 -29.445 1.00 47.00 104 TYR A CA 1
ATOM 789 C C . TYR A 1 104 ? 12.459 -2.967 -27.917 1.00 47.00 104 TYR A C 1
ATOM 791 O O . TYR A 1 104 ? 12.020 -3.959 -27.337 1.00 47.00 104 TYR A O 1
ATOM 799 N N . LEU A 1 105 ? 13.071 -1.992 -27.235 1.00 53.88 105 LEU A N 1
ATOM 800 C CA . LEU A 1 105 ? 13.138 -1.951 -25.760 1.00 53.88 105 LEU A CA 1
ATOM 801 C C . LEU A 1 105 ? 11.880 -1.322 -25.130 1.00 53.88 105 LEU A C 1
ATOM 803 O O . LEU A 1 105 ? 11.694 -1.406 -23.913 1.00 53.88 105 LEU A O 1
ATOM 807 N N . LYS A 1 106 ? 11.034 -0.717 -25.968 1.00 57.75 106 LYS A N 1
ATOM 808 C CA . LYS A 1 106 ? 9.819 0.023 -25.628 1.00 57.75 106 LYS A CA 1
ATOM 809 C C . LYS A 1 106 ? 8.669 -0.901 -25.225 1.00 57.75 106 LYS A C 1
ATOM 811 O O . LYS A 1 106 ? 8.207 -0.797 -24.093 1.00 57.75 106 LYS A O 1
ATOM 816 N N . ASP A 1 107 ? 8.370 -1.931 -26.022 1.00 59.00 107 ASP A N 1
ATOM 817 C CA . ASP A 1 107 ? 7.245 -2.852 -25.767 1.00 59.00 107 ASP A CA 1
ATOM 818 C C . ASP A 1 107 ? 7.251 -3.488 -24.368 1.00 59.00 107 ASP A C 1
ATOM 820 O O . ASP A 1 107 ?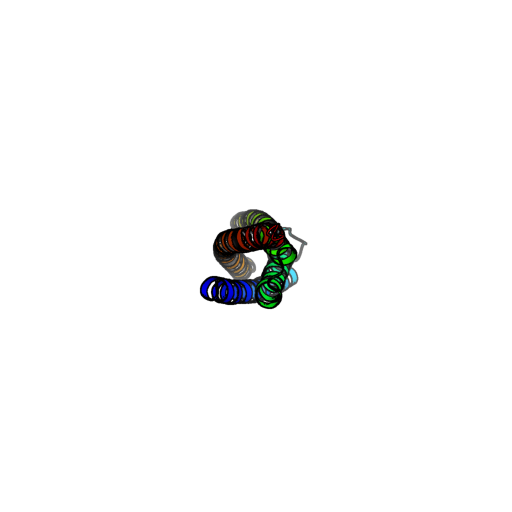 6.223 -3.571 -23.697 1.00 59.00 107 ASP A O 1
ATOM 824 N N . ARG A 1 108 ? 8.414 -3.932 -23.871 1.00 64.81 108 ARG A N 1
ATOM 825 C CA . ARG A 1 108 ? 8.476 -4.572 -22.545 1.00 64.81 108 ARG A CA 1
ATOM 826 C C . ARG A 1 108 ? 8.476 -3.583 -21.386 1.00 64.81 108 ARG A C 1
ATOM 828 O O . ARG A 1 108 ? 8.061 -3.968 -20.296 1.00 64.81 108 ARG A O 1
ATOM 835 N N . LYS A 1 109 ? 8.974 -2.358 -21.573 1.00 65.81 109 LYS A N 1
ATOM 836 C CA . LYS A 1 109 ? 8.940 -1.324 -20.526 1.00 65.81 109 LYS A CA 1
ATOM 837 C C . LYS A 1 109 ? 7.550 -0.706 -20.413 1.00 65.81 109 LYS A C 1
ATOM 839 O O . LYS A 1 109 ? 7.090 -0.506 -19.292 1.00 65.81 109 LYS A O 1
ATOM 844 N N . ASP A 1 110 ? 6.864 -0.534 -21.539 1.00 71.31 110 ASP A N 1
ATOM 845 C CA . ASP A 1 110 ? 5.498 -0.012 -21.600 1.00 71.31 110 ASP A CA 1
ATOM 846 C C . ASP A 1 110 ? 4.524 -0.874 -20.801 1.00 71.31 110 ASP A C 1
ATOM 848 O O . ASP A 1 110 ? 3.753 -0.360 -19.991 1.00 71.31 110 ASP A O 1
ATOM 852 N N . VAL A 1 111 ? 4.628 -2.200 -20.931 1.00 83.06 111 VAL A N 1
ATOM 853 C CA . VAL A 1 111 ? 3.785 -3.131 -20.168 1.00 83.06 111 VAL A CA 1
ATOM 854 C C . VAL A 1 111 ? 4.040 -3.028 -18.659 1.00 83.06 111 VAL A C 1
ATOM 856 O O . VAL A 1 111 ? 3.089 -3.052 -17.883 1.00 83.06 111 VAL A O 1
ATOM 859 N N . LEU A 1 112 ? 5.293 -2.873 -18.212 1.00 86.50 112 LEU A N 1
ATOM 860 C CA . LEU A 1 112 ? 5.597 -2.752 -16.779 1.00 86.50 112 LEU A CA 1
ATOM 861 C C . LEU A 1 112 ? 5.083 -1.438 -16.182 1.00 86.50 112 LEU A C 1
ATOM 863 O O . LEU A 1 112 ? 4.526 -1.448 -15.084 1.00 86.50 112 LEU A O 1
ATOM 867 N N . VAL A 1 113 ? 5.250 -0.323 -16.897 1.00 85.88 113 VAL A N 1
ATOM 868 C CA . VAL A 1 113 ? 4.738 0.985 -16.461 1.00 85.88 113 VAL A CA 1
ATOM 869 C C . VAL A 1 113 ? 3.208 0.973 -16.427 1.00 85.88 113 VAL A C 1
ATOM 871 O O . VAL A 1 113 ? 2.618 1.477 -15.473 1.00 85.88 113 VAL A O 1
ATOM 874 N N . LEU A 1 114 ? 2.560 0.335 -17.407 1.00 88.12 114 LEU A N 1
ATOM 875 C CA . LEU A 1 114 ? 1.107 0.174 -17.429 1.00 88.12 114 LEU A CA 1
ATOM 876 C C . LEU A 1 114 ? 0.603 -0.669 -16.249 1.00 88.12 114 LEU A C 1
ATOM 878 O O . LEU A 1 114 ? -0.354 -0.274 -15.587 1.00 88.12 114 LEU A O 1
ATOM 882 N N . ILE A 1 115 ? 1.260 -1.795 -15.944 1.00 91.31 115 ILE A N 1
ATOM 883 C CA . ILE A 1 115 ? 0.924 -2.617 -14.771 1.00 91.31 115 ILE A CA 1
ATOM 884 C C . ILE A 1 115 ? 1.069 -1.792 -13.488 1.00 91.31 115 ILE A C 1
ATOM 886 O O . ILE A 1 115 ? 0.158 -1.799 -12.662 1.00 91.31 115 ILE A O 1
ATOM 890 N N . ALA A 1 116 ? 2.169 -1.049 -13.330 1.00 91.75 116 ALA A N 1
ATOM 891 C CA . ALA A 1 116 ? 2.373 -0.187 -12.167 1.00 91.75 116 ALA A CA 1
ATOM 892 C C . ALA A 1 116 ? 1.271 0.881 -12.038 1.00 91.75 116 ALA A C 1
ATOM 894 O O . ALA A 1 116 ? 0.788 1.135 -10.938 1.00 91.75 116 ALA A O 1
ATOM 895 N N . LEU A 1 117 ? 0.822 1.459 -13.157 1.00 92.50 117 LEU A N 1
ATOM 896 C CA . LEU A 1 117 ? -0.250 2.455 -13.178 1.00 92.50 117 LEU A CA 1
ATOM 897 C C . LEU A 1 117 ? -1.603 1.861 -12.758 1.00 92.50 117 LEU A C 1
ATOM 899 O O . LEU A 1 117 ? -2.346 2.493 -12.004 1.00 92.50 117 LEU A O 1
ATOM 903 N N . VAL A 1 118 ? -1.919 0.645 -13.214 1.00 94.00 118 VAL A N 1
ATOM 904 C CA . VAL A 1 118 ? -3.134 -0.079 -12.806 1.00 94.00 118 VAL A CA 1
ATOM 905 C C . VAL A 1 118 ? -3.084 -0.412 -11.316 1.00 94.00 118 VAL A C 1
ATOM 907 O O . VAL A 1 118 ? -4.060 -0.169 -10.610 1.00 94.00 118 VAL A O 1
ATOM 910 N N . VAL A 1 119 ? -1.945 -0.909 -10.825 1.00 95.44 119 VAL A N 1
ATOM 911 C CA . VAL A 1 119 ? -1.737 -1.224 -9.401 1.00 95.44 119 VAL A CA 1
ATOM 912 C C . VAL A 1 119 ? -1.947 0.016 -8.534 1.00 95.44 119 VAL A C 1
ATOM 914 O O . VAL A 1 119 ? -2.733 -0.045 -7.592 1.00 95.44 119 VAL A O 1
ATOM 917 N N . SER A 1 120 ? -1.338 1.148 -8.895 1.00 95.00 120 SER A N 1
ATOM 918 C CA . SER A 1 120 ? -1.564 2.424 -8.207 1.00 95.00 120 SER A CA 1
ATOM 919 C C . SER A 1 120 ? -3.018 2.882 -8.274 1.00 95.00 120 SER A C 1
ATOM 921 O O . SER A 1 120 ? -3.587 3.307 -7.281 1.00 95.00 120 SER A O 1
ATOM 923 N N . SER A 1 121 ? -3.685 2.736 -9.418 1.00 94.31 121 SER A N 1
ATOM 924 C CA . SER A 1 121 ? -5.095 3.135 -9.535 1.00 94.31 121 SER A CA 1
ATOM 925 C C . SER A 1 121 ? -6.006 2.338 -8.591 1.00 94.31 121 SER A C 1
ATOM 927 O O . SER A 1 121 ? -6.913 2.904 -7.980 1.00 94.31 121 SER A O 1
ATOM 929 N N . ILE A 1 122 ? -5.763 1.031 -8.448 1.00 96.44 122 ILE A N 1
ATOM 930 C CA . ILE A 1 122 ? -6.495 0.172 -7.504 1.00 96.44 122 ILE A CA 1
ATOM 931 C C . ILE A 1 122 ? -6.156 0.557 -6.060 1.00 96.44 122 ILE A C 1
ATOM 933 O O . ILE A 1 122 ? -7.053 0.650 -5.220 1.00 96.44 122 ILE A O 1
ATOM 937 N N . GLU A 1 123 ? -4.881 0.806 -5.773 1.00 95.56 123 GLU A N 1
ATOM 938 C CA . GLU A 1 123 ? -4.423 1.197 -4.443 1.00 95.56 123 GLU A CA 1
ATOM 939 C C . GLU A 1 123 ? -5.047 2.522 -3.986 1.00 95.56 123 GLU A C 1
ATOM 941 O O . GLU A 1 123 ? -5.521 2.610 -2.854 1.00 95.56 123 GLU A O 1
ATOM 946 N N . CYS A 1 124 ? -5.159 3.515 -4.870 1.00 95.31 124 CYS A N 1
ATOM 947 C CA . CYS A 1 124 ? -5.843 4.777 -4.594 1.00 95.31 124 CYS A CA 1
ATOM 948 C C . CYS A 1 124 ? -7.281 4.549 -4.094 1.00 95.31 124 CYS A C 1
ATOM 950 O O . CYS A 1 124 ? -7.702 5.109 -3.076 1.00 95.31 124 CYS A O 1
ATOM 952 N N . ILE A 1 125 ? -8.025 3.656 -4.759 1.00 96.38 125 ILE A N 1
ATOM 953 C CA . ILE A 1 125 ? -9.389 3.286 -4.353 1.00 96.38 125 ILE A CA 1
ATOM 954 C C . ILE A 1 125 ? -9.373 2.607 -2.976 1.00 96.38 125 ILE A C 1
ATOM 956 O O . ILE A 1 125 ? -10.186 2.946 -2.111 1.00 96.38 125 ILE A O 1
ATOM 960 N N . LEU A 1 126 ? -8.439 1.684 -2.733 1.00 95.62 126 LEU A N 1
ATOM 961 C CA . LEU A 1 126 ? -8.306 1.026 -1.431 1.00 95.62 126 LEU A CA 1
ATOM 962 C C . LEU A 1 126 ? -7.934 2.005 -0.316 1.00 95.62 126 LEU A C 1
ATOM 964 O O . LEU A 1 126 ? -8.499 1.907 0.769 1.00 95.62 126 LEU A O 1
ATOM 968 N N . CYS A 1 127 ? -7.070 2.989 -0.569 1.00 94.75 127 CYS A N 1
ATOM 969 C CA . CYS A 1 127 ? -6.733 4.032 0.397 1.00 94.75 127 CYS A CA 1
ATOM 970 C C . CYS A 1 127 ? -7.961 4.865 0.789 1.00 94.75 127 CYS A C 1
ATOM 972 O O . CYS A 1 127 ? -8.153 5.158 1.972 1.00 94.75 127 CYS A O 1
ATOM 974 N N . LEU A 1 128 ? -8.838 5.199 -0.165 1.00 96.31 128 LEU A N 1
ATOM 975 C CA . LEU A 1 128 ? -10.102 5.892 0.118 1.00 96.31 128 LEU A CA 1
ATOM 976 C C . LEU A 1 128 ? -11.062 5.034 0.958 1.00 96.31 128 LEU A C 1
ATOM 978 O O . LEU A 1 128 ? -11.717 5.539 1.880 1.00 96.31 128 LEU A O 1
ATOM 982 N N . LEU A 1 129 ? -11.123 3.727 0.690 1.00 95.62 129 LEU A N 1
ATOM 983 C CA . LEU A 1 129 ? -11.892 2.783 1.505 1.00 95.62 129 LEU A CA 1
ATOM 984 C C . LEU A 1 129 ? -11.301 2.648 2.917 1.00 95.62 129 LEU A C 1
ATOM 986 O O . LEU A 1 129 ? -12.043 2.704 3.900 1.00 95.62 129 LEU A O 1
ATOM 990 N N . SER A 1 130 ? -9.976 2.556 3.035 1.00 94.69 130 SER A N 1
ATOM 991 C CA . SER A 1 130 ? -9.232 2.535 4.299 1.00 94.69 130 SER A CA 1
ATOM 992 C C . SER A 1 130 ? -9.493 3.771 5.145 1.00 94.69 130 SER A C 1
ATOM 994 O O . SER A 1 130 ? -9.766 3.644 6.339 1.00 94.69 130 SER A O 1
ATOM 996 N N . LEU A 1 131 ? -9.497 4.952 4.525 1.00 94.88 131 LEU A N 1
ATOM 997 C CA . LEU A 1 131 ? -9.860 6.216 5.161 1.00 94.88 131 LEU A CA 1
ATOM 998 C C . LEU A 1 131 ? -11.297 6.201 5.669 1.00 94.88 131 LEU A C 1
ATOM 1000 O O . LEU A 1 131 ? -11.548 6.504 6.836 1.00 94.88 131 LEU A O 1
ATOM 1004 N N . SER A 1 132 ? -12.234 5.791 4.818 1.00 94.69 132 SER A N 1
ATOM 1005 C CA . SER A 1 132 ? -13.656 5.730 5.158 1.00 94.69 132 SER A CA 1
ATOM 1006 C C . SER A 1 132 ? -13.911 4.809 6.355 1.00 94.69 132 SER A C 1
ATOM 1008 O O . SER A 1 132 ? -14.591 5.191 7.311 1.00 94.69 132 SER A O 1
ATOM 1010 N N . VAL A 1 133 ? -13.318 3.611 6.348 1.00 94.19 133 VAL A N 1
ATOM 1011 C CA . VAL A 1 133 ? -13.421 2.648 7.454 1.00 94.19 133 VAL A CA 1
ATOM 1012 C C . VAL A 1 133 ? -12.684 3.153 8.697 1.00 94.19 133 VAL A C 1
ATOM 1014 O O . VAL A 1 133 ? -13.225 3.072 9.799 1.00 94.19 133 VAL A O 1
ATOM 1017 N N . GLY A 1 134 ? -11.484 3.714 8.542 1.00 92.00 134 GLY A N 1
ATOM 1018 C CA . GLY A 1 134 ? -10.665 4.223 9.641 1.00 92.00 134 GLY A CA 1
ATOM 1019 C C . GLY A 1 134 ? -11.323 5.385 10.388 1.00 92.00 134 GLY A C 1
ATOM 1020 O O . GLY A 1 134 ? -11.343 5.391 11.619 1.00 92.00 134 GLY A O 1
ATOM 1021 N N . ILE A 1 135 ? -11.947 6.323 9.669 1.00 92.06 135 ILE A N 1
ATOM 1022 C CA . ILE A 1 135 ? -12.705 7.435 10.261 1.00 92.06 135 ILE A CA 1
ATOM 1023 C C . ILE A 1 135 ? -13.903 6.904 11.054 1.00 92.06 135 ILE A C 1
ATOM 1025 O O . ILE A 1 135 ? -14.113 7.314 12.196 1.00 92.06 135 ILE A O 1
ATOM 1029 N N . ARG A 1 136 ? -14.660 5.951 10.493 1.00 91.62 136 ARG A N 1
ATOM 1030 C CA . ARG A 1 136 ? -15.788 5.314 11.196 1.00 91.62 136 ARG A CA 1
ATOM 1031 C C . ARG A 1 136 ? -15.329 4.590 12.462 1.00 91.62 136 ARG A C 1
ATOM 1033 O O . ARG A 1 136 ? -15.953 4.736 13.509 1.00 91.62 136 ARG A O 1
ATOM 1040 N N . LEU A 1 137 ? -14.217 3.862 12.385 1.00 90.19 137 LEU A N 1
ATOM 1041 C CA . LEU A 1 137 ? -13.644 3.146 13.523 1.00 90.19 137 LEU A CA 1
ATOM 1042 C C . LEU A 1 137 ? -13.153 4.110 14.616 1.00 90.19 137 LEU A C 1
ATOM 1044 O O . LEU A 1 137 ? -13.356 3.852 15.802 1.00 90.19 137 LEU A O 1
ATOM 1048 N N . SER A 1 138 ? -12.552 5.235 14.220 1.00 90.00 138 SER A N 1
ATOM 1049 C CA . SER A 1 138 ? -12.110 6.297 15.129 1.00 90.00 138 SER A CA 1
ATOM 1050 C C . SER A 1 138 ? -13.292 6.960 15.838 1.00 90.00 138 SER A C 1
ATOM 1052 O O . SER A 1 138 ? -13.272 7.109 17.060 1.00 90.00 138 SER A O 1
ATOM 1054 N N . TYR A 1 139 ? -14.357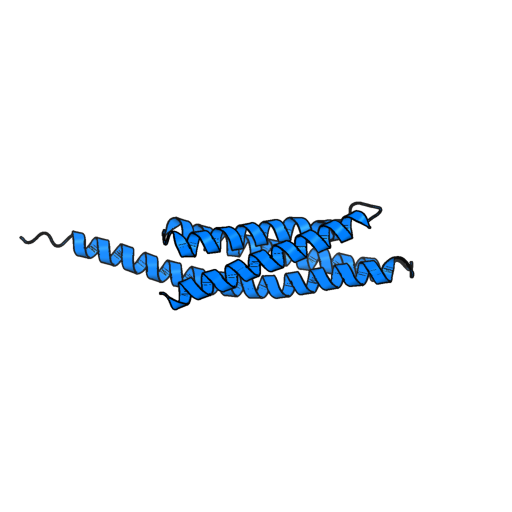 7.275 15.096 1.00 89.06 139 TYR A N 1
ATOM 1055 C CA . TYR A 1 139 ? -15.589 7.845 15.642 1.00 89.06 139 TYR A CA 1
ATOM 1056 C C . TYR A 1 139 ? -16.236 6.918 16.686 1.00 89.06 139 TYR A C 1
ATOM 1058 O O . TYR A 1 139 ? -16.524 7.340 17.809 1.00 89.06 139 TYR A O 1
ATOM 1066 N N . ASP A 1 140 ? -16.369 5.626 16.370 1.00 86.94 140 ASP A N 1
ATOM 1067 C CA . ASP A 1 140 ? -16.896 4.621 17.301 1.00 86.94 140 ASP A CA 1
ATOM 1068 C C . ASP A 1 140 ? -16.018 4.473 18.559 1.00 86.94 140 ASP A C 1
ATOM 1070 O O . ASP A 1 140 ? -16.528 4.329 19.677 1.00 86.94 140 ASP A O 1
ATOM 1074 N N . ALA A 1 141 ? -14.691 4.503 18.400 1.00 86.31 141 ALA A N 1
ATOM 1075 C CA . ALA A 1 141 ? -13.745 4.398 19.508 1.00 86.31 141 ALA A CA 1
ATOM 1076 C C . ALA A 1 141 ? -13.772 5.640 20.416 1.00 86.31 141 ALA A C 1
ATOM 1078 O O . ALA A 1 141 ? -13.741 5.504 21.644 1.00 86.31 141 ALA A O 1
ATOM 1079 N N . ALA A 1 142 ? -13.874 6.835 19.830 1.00 85.62 142 ALA A N 1
ATOM 1080 C CA . ALA A 1 142 ? -14.006 8.091 20.557 1.00 85.62 142 ALA A CA 1
ATOM 1081 C C . ALA A 1 142 ? -15.289 8.104 21.396 1.00 85.62 142 ALA A C 1
ATOM 1083 O O . ALA A 1 142 ? -15.214 8.293 22.612 1.00 85.62 142 ALA A O 1
ATOM 1084 N N . ASN A 1 143 ? -16.439 7.779 20.796 1.00 85.44 143 ASN A N 1
ATOM 1085 C CA . ASN A 1 143 ? -17.727 7.736 21.497 1.00 85.44 143 ASN A CA 1
ATOM 1086 C C . ASN A 1 143 ? -17.714 6.776 22.697 1.00 85.44 143 ASN A C 1
ATOM 1088 O O . ASN A 1 143 ? -18.230 7.097 23.767 1.00 85.44 143 ASN A O 1
ATOM 1092 N N . ARG A 1 144 ? -17.063 5.611 22.577 1.00 79.31 144 ARG A N 1
ATOM 1093 C CA . ARG A 1 144 ? -16.904 4.672 23.704 1.00 79.31 144 ARG A CA 1
ATOM 1094 C C . ARG A 1 144 ? -16.042 5.236 24.829 1.00 79.31 144 ARG A C 1
ATOM 1096 O O . ARG A 1 144 ? -16.336 4.989 25.999 1.00 79.31 144 ARG A O 1
ATOM 1103 N N . LYS A 1 145 ? -14.969 5.957 24.492 1.00 77.88 145 LYS A N 1
ATOM 1104 C CA . LYS A 1 145 ? -14.081 6.582 25.480 1.00 77.88 145 LYS A CA 1
ATOM 1105 C C . LYS A 1 145 ? -14.801 7.697 26.240 1.00 77.88 145 LYS A C 1
ATOM 1107 O O . LYS A 1 145 ? -14.658 7.761 27.458 1.00 77.88 145 LYS A O 1
ATOM 1112 N N . PHE A 1 146 ? -15.600 8.513 25.550 1.00 72.75 146 PHE A N 1
ATOM 1113 C CA . PHE A 1 146 ? -16.444 9.533 26.181 1.00 72.75 146 PHE A CA 1
ATOM 1114 C C . PHE A 1 146 ? -17.486 8.907 27.115 1.00 72.75 146 PHE A C 1
ATOM 1116 O O . PHE A 1 146 ? -17.516 9.245 28.295 1.00 72.75 146 PHE A O 1
ATOM 1123 N N . ARG A 1 147 ? -18.223 7.885 26.658 1.00 71.94 147 ARG A N 1
ATOM 1124 C CA . ARG A 1 147 ? -19.243 7.211 27.482 1.00 71.94 147 ARG A CA 1
ATOM 1125 C C . ARG A 1 147 ? -18.668 6.519 28.727 1.00 71.94 147 ARG A C 1
ATOM 1127 O O . ARG A 1 147 ? -19.310 6.476 29.770 1.00 71.94 147 ARG A O 1
ATOM 1134 N N . LYS A 1 148 ? -17.439 5.984 28.644 1.00 70.75 148 LYS A N 1
ATOM 1135 C CA . LYS A 1 148 ? -16.717 5.442 29.812 1.00 70.75 148 LYS A CA 1
ATOM 1136 C C . LYS A 1 148 ? -16.308 6.518 30.818 1.00 70.75 148 LYS A C 1
ATOM 1138 O O . LYS A 1 148 ? -16.245 6.209 32.002 1.00 70.75 148 LYS A O 1
ATOM 1143 N N . ARG A 1 149 ? -16.006 7.743 30.370 1.00 64.12 149 ARG A N 1
ATOM 1144 C CA . ARG A 1 149 ? -15.715 8.856 31.284 1.00 64.12 149 ARG A CA 1
ATOM 1145 C C . ARG A 1 149 ? -16.967 9.254 32.056 1.00 64.12 149 ARG A C 1
ATOM 1147 O O . ARG A 1 149 ? -16.892 9.325 33.269 1.00 64.12 149 ARG A O 1
ATOM 1154 N N . GLU A 1 150 ? -18.107 9.415 31.388 1.00 63.22 150 GLU A N 1
ATOM 1155 C CA . GLU A 1 150 ? -19.379 9.779 32.040 1.00 63.22 150 GLU A CA 1
ATOM 1156 C C . GLU A 1 150 ? -19.832 8.743 33.084 1.00 63.22 150 GLU A C 1
ATOM 1158 O O . GLU A 1 150 ? -20.231 9.111 34.184 1.00 63.22 150 GLU A O 1
ATOM 1163 N N . GLY A 1 151 ? -19.686 7.443 32.797 1.00 59.25 151 GLY A N 1
ATOM 1164 C CA . GLY A 1 151 ? -20.022 6.377 33.751 1.00 59.25 151 GLY A CA 1
ATOM 1165 C C . GLY A 1 151 ? -19.094 6.277 34.970 1.00 59.25 151 GLY A C 1
ATOM 1166 O O . GLY A 1 151 ? -19.488 5.705 35.979 1.00 59.25 151 GLY A O 1
ATOM 1167 N N . ALA A 1 152 ? -17.880 6.834 34.904 1.00 58.44 152 ALA A N 1
ATOM 1168 C CA . ALA A 1 152 ? -16.941 6.862 36.029 1.00 58.44 152 ALA A CA 1
ATOM 1169 C C . ALA A 1 152 ? -17.195 8.032 37.002 1.00 58.44 152 ALA A C 1
ATOM 1171 O O . ALA A 1 152 ? -16.624 8.044 38.088 1.00 58.44 152 ALA A O 1
ATOM 1172 N N . PHE A 1 153 ? -18.041 8.999 36.625 1.00 56.59 153 PHE A N 1
ATOM 1173 C CA . PHE A 1 153 ? -18.408 10.149 37.461 1.00 56.59 153 PHE A CA 1
ATOM 1174 C C . PHE A 1 153 ? -19.714 9.956 38.248 1.00 56.59 153 PHE A C 1
ATOM 1176 O O . PHE A 1 153 ? -20.081 10.836 39.022 1.00 56.59 153 PHE A O 1
ATOM 1183 N N . PHE A 1 154 ? -20.391 8.809 38.119 1.00 54.75 154 PHE A N 1
ATOM 1184 C CA . PHE A 1 154 ? -21.473 8.428 39.032 1.00 54.75 154 PHE A CA 1
ATOM 1185 C C . PHE A 1 154 ? -20.882 7.941 40.363 1.00 54.75 154 PHE A C 1
ATOM 1187 O O . PHE A 1 154 ? -20.834 6.750 40.660 1.00 54.75 154 PHE A O 1
ATOM 1194 N N . VAL A 1 155 ? -20.397 8.885 41.167 1.00 57.62 155 VAL A N 1
ATOM 1195 C CA . VAL A 1 155 ? -20.240 8.672 42.606 1.00 57.62 155 VAL A CA 1
ATOM 1196 C C . VAL A 1 155 ? -21.638 8.842 43.196 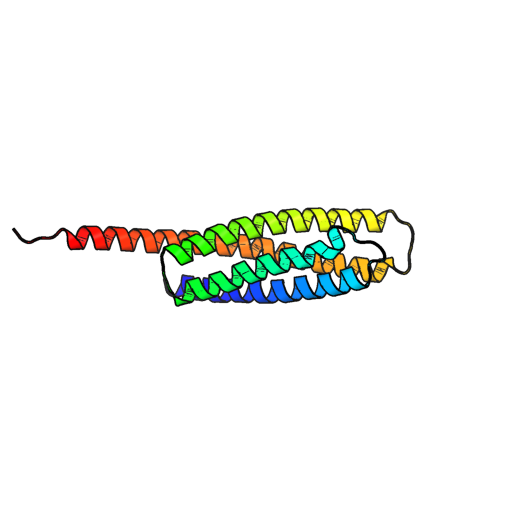1.00 57.62 155 VAL A C 1
ATOM 1198 O O . VAL A 1 155 ? -22.204 9.930 43.122 1.00 57.62 155 VAL A O 1
ATOM 1201 N N . GLN A 1 156 ? -22.225 7.749 43.691 1.00 50.00 156 GLN A N 1
ATOM 1202 C CA . GLN A 1 156 ? -23.440 7.794 44.508 1.00 50.00 156 GLN A CA 1
ATOM 1203 C C . GLN A 1 156 ? -23.177 8.736 45.688 1.00 50.00 156 GLN A C 1
ATOM 1205 O O . GLN A 1 156 ? -22.296 8.456 46.502 1.00 50.00 156 GLN A O 1
ATOM 1210 N N . VAL A 1 157 ? -23.902 9.854 45.730 1.00 53.12 157 VAL A N 1
ATOM 1211 C CA . VAL A 1 157 ? -24.006 10.728 46.906 1.00 53.12 157 VAL A CA 1
ATOM 1212 C C . VAL A 1 157 ? -25.268 10.349 47.659 1.00 53.12 157 VAL A C 1
ATOM 1214 O O . VAL A 1 157 ? -26.292 10.130 46.969 1.00 53.12 157 VAL A O 1
#

Solvent-accessible surface area (backbone atoms only — not comparable to full-atom values): 8002 Å² total; per-residue (Å²): 108,71,65,58,37,51,48,36,40,55,53,16,53,49,31,38,52,50,11,52,51,24,30,52,50,13,52,57,44,43,76,69,45,95,60,98,45,76,43,32,50,32,33,33,60,41,14,51,41,28,33,53,38,11,53,41,25,45,48,29,54,72,66,71,42,68,68,44,35,51,50,35,33,55,39,28,52,52,35,40,53,46,37,55,51,36,50,54,38,37,51,50,44,56,55,54,63,73,68,65,81,58,74,82,73,37,64,68,50,52,53,50,50,50,51,48,45,51,52,44,56,53,47,48,54,50,29,54,50,49,36,56,50,29,52,52,52,42,51,56,49,48,55,52,55,53,54,54,52,61,65,70,67,70,69,89,126

Secondary structure (DSSP, 8-state):
-HHHHHHHHHHHHHHHHHHHHHHHHHHHHHHT-SS--HHHHHHHHHHHHHHHHHHHHHHHHHH--HHHHHHHHHHHHHHHHHHHHHHHHHHHHHHHHHHS--HHHHHHHHHHHHHHHHHHHHHHHHHHHHHHHHHHHHHHHHHHHHHHHHHHS----

Nearest PDB structures (foldseek):
  8zgt-assembly1_B  TM=8.606E-01  e=3.117E-04  Rattus norvegicus
  6z0c-assembly4_D  TM=4.904E-01  e=2.458E-01  Escherichia coli
  8auw-assembly1_D  TM=3.776E-01  e=2.025E+00  Homo sapiens
  6jx6-assembly1_A  TM=3.236E-01  e=2.588E+00  Homo sapiens
  4tx5-assembly1_A  TM=2.614E-01  e=2.346E+00  Homo sapiens

Mean predicted aligned error: 6.97 Å

Foldseek 3Di:
DVVLLVLLLVLLVLLLVLLVVLLVLLVVLVVLDPDDAPLSNLSNVLSVLSNVLSVLSNVCSVPVDLVSLVVNLVSLVVSLVSLVVNLVSLVVVLVVLVPDPDPPSSVVSNVSSVSSNVSSVVSNVSSVVSNVSSVVSSVVSVVVVVVVVVVVPPPPD

pLDDT: mean 85.28, std 13.11, range [47.0, 97.75]